Protein AF-A0AAU5S974-F1 (afdb_monomer_lite)

Secondary structure (DSSP, 8-state):
---TTHHHHHHHHHHHHHHTT--HHHHHHHHHHHHHHHHHTT---HHHHHHHTTT-HHHHHHHHHTT----------HHHHHHHHHHHHHHHHHHT--SSHHHHHHHHHHHHHTTSS-HHHHHHHHHHHHHHH-

pLDDT: mean 70.48, std 9.65, range [45.31, 83.81]

Structure (mmCIF, N/CA/C/O backbone):
data_AF-A0AAU5S974-F1
#
_entry.id   AF-A0AAU5S974-F1
#
loop_
_atom_site.group_PDB
_atom_site.id
_atom_site.type_symbol
_atom_site.label_atom_id
_atom_site.label_alt_id
_atom_site.label_comp_id
_atom_site.label_asym_id
_atom_site.label_entity_id
_atom_site.label_seq_id
_atom_site.pdbx_PDB_ins_code
_atom_site.Cartn_x
_atom_site.Cartn_y
_atom_site.Cartn_z
_atom_site.occupancy
_atom_site.B_iso_or_equiv
_atom_site.auth_seq_id
_atom_site.auth_comp_id
_atom_site.auth_asym_id
_atom_site.auth_atom_id
_atom_site.pdbx_PDB_model_num
ATOM 1 N N . MET A 1 1 ? 12.801 8.367 -18.663 1.00 49.19 1 MET A N 1
ATOM 2 C CA . MET A 1 1 ? 13.512 9.369 -17.838 1.00 49.19 1 MET A CA 1
ATOM 3 C C . MET A 1 1 ? 12.941 9.203 -16.445 1.00 49.19 1 MET A C 1
ATOM 5 O O . MET A 1 1 ? 11.729 9.272 -16.364 1.00 49.19 1 MET A O 1
ATOM 9 N N . SER A 1 2 ? 13.748 8.893 -15.424 1.00 54.69 2 SER A N 1
ATOM 10 C CA . SER A 1 2 ? 13.251 8.727 -14.045 1.00 54.69 2 SER A CA 1
ATOM 11 C C . SER A 1 2 ? 12.823 10.088 -13.507 1.00 54.69 2 SER A C 1
ATOM 13 O O . SER A 1 2 ? 13.584 11.053 -13.625 1.00 54.69 2 SER A O 1
ATOM 15 N N . TRP A 1 3 ? 11.605 10.196 -12.985 1.00 67.56 3 TRP A N 1
ATOM 16 C CA . TRP A 1 3 ? 11.131 11.418 -12.339 1.00 67.56 3 TRP A CA 1
ATOM 17 C C . TRP A 1 3 ? 11.476 11.365 -10.849 1.00 67.56 3 TRP A C 1
ATOM 19 O O . TRP A 1 3 ? 10.600 11.279 -9.996 1.00 67.56 3 TRP A O 1
ATOM 29 N N . ASP A 1 4 ? 12.770 11.442 -10.531 1.00 61.72 4 ASP A N 1
ATOM 30 C CA . ASP A 1 4 ? 13.261 11.305 -9.148 1.00 61.72 4 ASP A CA 1
ATOM 31 C C . ASP A 1 4 ? 12.749 12.415 -8.201 1.00 61.72 4 ASP A C 1
ATOM 33 O O . ASP A 1 4 ? 12.767 12.249 -6.987 1.00 61.72 4 ASP A O 1
ATOM 37 N N . ASN A 1 5 ? 12.229 13.524 -8.745 1.00 69.88 5 ASN A N 1
ATOM 38 C CA . ASN A 1 5 ? 11.629 14.631 -7.983 1.00 69.88 5 ASN A CA 1
ATOM 39 C C . ASN A 1 5 ? 10.089 14.683 -8.079 1.00 69.88 5 ASN A C 1
ATOM 41 O O . ASN A 1 5 ? 9.488 15.715 -7.770 1.00 69.88 5 ASN A O 1
ATOM 45 N N . ALA A 1 6 ? 9.435 13.627 -8.571 1.00 75.44 6 ALA A N 1
ATOM 46 C CA . ALA A 1 6 ? 7.974 13.585 -8.692 1.00 75.44 6 ALA A CA 1
ATOM 47 C C . ALA A 1 6 ? 7.258 13.694 -7.337 1.00 75.44 6 ALA A C 1
ATOM 49 O O . ALA A 1 6 ? 6.210 14.339 -7.266 1.00 75.44 6 ALA A O 1
ATOM 50 N N . ASN A 1 7 ? 7.859 13.159 -6.269 1.00 75.38 7 ASN A N 1
ATOM 51 C CA . ASN A 1 7 ? 7.362 13.299 -4.899 1.00 75.38 7 ASN A CA 1
ATOM 52 C C . ASN A 1 7 ? 7.155 14.766 -4.504 1.00 75.38 7 ASN A C 1
ATOM 54 O O . ASN A 1 7 ? 6.065 15.125 -4.097 1.00 75.38 7 ASN A O 1
ATOM 58 N N . GLN A 1 8 ? 8.110 15.666 -4.754 1.00 78.94 8 GLN A N 1
ATOM 59 C CA . GLN A 1 8 ? 7.962 17.085 -4.391 1.00 78.94 8 GLN A CA 1
ATOM 60 C C . GLN A 1 8 ? 6.762 17.761 -5.074 1.00 78.94 8 GLN A C 1
ATOM 62 O O . GLN A 1 8 ? 6.137 18.656 -4.501 1.00 78.94 8 GLN A O 1
ATOM 67 N N . ILE A 1 9 ? 6.437 17.346 -6.303 1.00 80.94 9 ILE A N 1
ATOM 68 C CA . ILE A 1 9 ? 5.281 17.863 -7.048 1.00 80.94 9 ILE A CA 1
ATOM 69 C C . ILE A 1 9 ? 3.987 17.309 -6.448 1.00 80.94 9 ILE A C 1
ATOM 71 O O . ILE A 1 9 ? 3.036 18.066 -6.235 1.00 80.94 9 ILE A O 1
ATOM 75 N N . PHE A 1 10 ? 3.960 16.004 -6.170 1.00 82.94 10 PHE A N 1
ATOM 76 C CA . PHE A 1 10 ? 2.819 15.346 -5.548 1.00 82.94 10 PHE A CA 1
ATOM 77 C C . PHE A 1 10 ? 2.563 15.883 -4.135 1.00 82.94 10 PHE A C 1
ATOM 79 O O . PHE A 1 10 ? 1.455 16.331 -3.849 1.00 82.94 10 PHE A O 1
ATOM 86 N N . ASP A 1 11 ? 3.588 15.918 -3.288 1.00 81.44 11 ASP A N 1
ATOM 87 C CA . ASP A 1 11 ? 3.527 16.330 -1.887 1.00 81.44 11 ASP A CA 1
ATOM 88 C C . ASP A 1 11 ? 3.043 17.774 -1.765 1.00 81.44 11 ASP A C 1
ATOM 90 O O . ASP A 1 11 ? 2.139 18.063 -0.985 1.00 81.44 11 ASP A O 1
ATOM 94 N N . SER A 1 12 ? 3.551 18.682 -2.607 1.00 83.50 12 SER A N 1
ATOM 95 C CA . SER A 1 12 ? 3.097 20.077 -2.618 1.00 83.50 12 SER A CA 1
ATOM 96 C C . SER A 1 12 ? 1.622 20.203 -3.028 1.00 83.50 12 SER A C 1
ATOM 98 O O . SER A 1 12 ? 0.874 21.003 -2.455 1.00 83.50 12 SER A O 1
ATOM 100 N N . ALA A 1 13 ? 1.164 19.390 -3.986 1.00 81.06 13 ALA A N 1
ATOM 101 C CA . ALA A 1 13 ? -0.241 19.350 -4.381 1.00 81.06 13 ALA A CA 1
ATOM 102 C C . ALA A 1 13 ? -1.131 18.734 -3.287 1.00 81.06 13 ALA A C 1
ATOM 104 O O . ALA A 1 13 ? -2.220 19.251 -3.016 1.00 81.06 13 ALA A O 1
ATOM 105 N N . ALA A 1 14 ? -0.671 17.663 -2.639 1.00 78.25 14 ALA A N 1
ATOM 106 C CA . ALA A 1 14 ? -1.360 16.996 -1.542 1.00 78.25 14 ALA A CA 1
ATOM 107 C C . ALA A 1 14 ? -1.480 17.916 -0.319 1.00 78.25 14 ALA A C 1
ATOM 109 O O . ALA A 1 14 ? -2.581 18.100 0.202 1.00 78.25 14 ALA A O 1
ATOM 110 N N . GLU A 1 15 ? -0.398 18.587 0.075 1.00 80.69 15 GLU A N 1
ATOM 111 C CA . GLU A 1 15 ? -0.373 19.550 1.175 1.00 80.69 15 GLU A CA 1
ATOM 112 C C . GLU A 1 15 ? -1.326 20.726 0.913 1.00 80.69 15 GLU A C 1
ATOM 114 O O . GLU A 1 15 ? -2.141 21.080 1.770 1.00 80.69 15 GLU A O 1
ATOM 119 N N . ALA A 1 16 ? -1.303 21.306 -0.292 1.00 81.62 16 ALA A N 1
ATOM 120 C CA . ALA A 1 16 ? -2.231 22.374 -0.668 1.00 81.62 16 ALA A CA 1
ATOM 121 C C . ALA A 1 16 ? -3.700 21.912 -0.600 1.00 81.62 16 ALA A C 1
ATOM 123 O O . ALA A 1 16 ? -4.591 22.661 -0.187 1.00 81.62 16 ALA A O 1
ATOM 124 N N . MET A 1 17 ? -3.964 20.659 -0.971 1.00 75.00 17 MET A N 1
ATOM 125 C CA . MET A 1 17 ? -5.295 20.056 -0.933 1.00 75.00 17 MET A CA 1
ATOM 126 C C . MET A 1 17 ? -5.764 19.767 0.496 1.00 75.00 17 MET A C 1
ATOM 128 O O . MET A 1 17 ? -6.933 20.020 0.804 1.00 75.00 17 MET A O 1
ATOM 132 N N . ILE A 1 18 ? -4.870 19.313 1.377 1.00 75.38 18 ILE A N 1
ATOM 133 C CA . ILE A 1 18 ? -5.130 19.115 2.808 1.00 75.38 18 ILE A CA 1
ATOM 134 C C . ILE A 1 18 ? -5.428 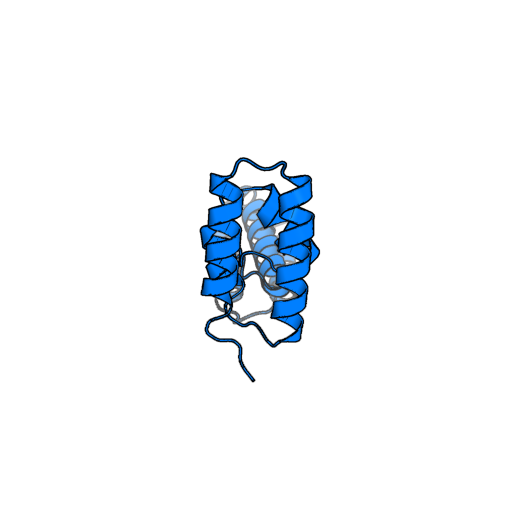20.460 3.478 1.00 75.38 18 ILE A C 1
ATOM 136 O O . ILE A 1 18 ? -6.494 20.615 4.077 1.00 75.38 18 ILE A O 1
ATOM 140 N N . ASN A 1 19 ? -4.568 21.460 3.276 1.00 78.19 19 ASN A N 1
ATOM 141 C CA . ASN A 1 19 ? -4.725 22.801 3.846 1.00 78.19 19 ASN A CA 1
ATOM 142 C C . ASN A 1 19 ? -5.988 23.524 3.354 1.00 78.19 19 ASN A C 1
ATOM 144 O O . ASN A 1 19 ? -6.564 24.337 4.073 1.00 78.19 19 ASN A O 1
ATOM 148 N N . SER A 1 20 ? -6.458 23.222 2.140 1.00 75.81 20 SER A N 1
ATOM 149 C CA . SER A 1 20 ? -7.689 23.811 1.600 1.00 75.81 20 SER A CA 1
ATOM 150 C C . SER A 1 20 ? -8.988 23.218 2.165 1.00 75.81 20 SER A C 1
ATOM 152 O O . SER A 1 20 ? -10.062 23.736 1.860 1.00 75.81 20 SER A O 1
ATOM 154 N N . GLY A 1 21 ? -8.925 22.131 2.948 1.00 64.12 21 GLY A N 1
ATOM 155 C CA . GLY A 1 21 ? -10.106 21.489 3.540 1.00 64.12 21 GLY A CA 1
ATOM 156 C C . GLY A 1 21 ? -11.117 20.953 2.515 1.00 64.12 21 GLY A C 1
ATOM 157 O O . GLY A 1 21 ? -12.298 20.805 2.829 1.00 64.12 21 GLY A O 1
ATOM 158 N N . ARG A 1 22 ? -10.686 20.700 1.270 1.00 68.62 22 ARG A N 1
ATOM 159 C CA . ARG A 1 22 ? -11.560 20.217 0.188 1.00 68.62 22 ARG A CA 1
ATOM 160 C C . ARG A 1 22 ? -12.125 18.830 0.486 1.00 68.62 22 ARG A C 1
ATOM 162 O O . ARG A 1 22 ? -11.506 18.022 1.178 1.00 68.62 22 ARG A O 1
ATOM 169 N N . THR A 1 23 ? -13.291 18.546 -0.093 1.00 73.88 23 THR A N 1
ATOM 170 C CA . THR A 1 23 ? -13.966 17.254 0.041 1.00 73.88 23 THR A CA 1
ATOM 171 C C . THR A 1 23 ? -13.077 16.094 -0.429 1.00 73.88 23 THR A C 1
ATOM 173 O O . THR A 1 23 ? -12.388 16.212 -1.448 1.00 73.88 23 THR A O 1
ATOM 176 N N . PRO A 1 24 ? -13.118 14.951 0.278 1.00 71.38 24 PRO A N 1
ATOM 177 C CA . PRO A 1 24 ? -12.256 13.796 0.014 1.00 71.38 24 PRO A CA 1
ATOM 178 C C . PRO A 1 24 ? -12.428 13.222 -1.401 1.00 71.38 24 PRO A C 1
ATOM 180 O O . PRO A 1 24 ? -11.471 12.743 -2.000 1.00 71.38 24 PRO A O 1
ATOM 183 N N . GLU A 1 25 ? -13.620 13.342 -1.985 1.00 76.25 25 GLU A N 1
ATOM 184 C CA . GLU A 1 25 ? -13.912 12.920 -3.363 1.00 76.25 25 GLU A CA 1
ATOM 185 C C . GLU A 1 25 ? -13.095 13.697 -4.406 1.00 76.25 25 GLU A C 1
ATOM 187 O O . GLU A 1 25 ? -12.587 13.127 -5.373 1.00 76.25 25 GLU A O 1
ATOM 192 N N . VAL A 1 26 ? -12.939 15.009 -4.201 1.00 78.56 26 VAL A N 1
ATOM 193 C CA . VAL A 1 26 ? -12.159 15.874 -5.096 1.00 78.56 26 VAL A CA 1
ATOM 194 C C . VAL A 1 26 ? -10.673 15.583 -4.938 1.00 78.56 26 VAL A C 1
ATOM 196 O O . VAL A 1 26 ? -9.959 15.526 -5.939 1.00 78.56 26 VAL A O 1
ATOM 199 N N . LYS A 1 27 ? -10.223 15.346 -3.699 1.00 76.94 27 LYS A N 1
ATOM 200 C CA . LYS A 1 27 ? -8.847 14.931 -3.412 1.00 76.94 27 LYS A CA 1
ATOM 201 C C . LYS A 1 27 ? -8.505 13.645 -4.150 1.00 76.94 27 LYS A C 1
ATOM 203 O O . LYS A 1 27 ? -7.560 13.645 -4.929 1.00 76.94 27 LYS A O 1
ATOM 208 N N . ARG A 1 28 ? -9.335 12.609 -4.001 1.00 78.25 28 ARG A N 1
ATOM 209 C CA . ARG A 1 28 ? -9.141 11.313 -4.662 1.00 78.25 28 ARG A CA 1
ATOM 210 C C . ARG A 1 28 ? -9.090 11.439 -6.180 1.00 78.25 28 ARG A C 1
ATOM 212 O O . ARG A 1 28 ? -8.191 10.897 -6.803 1.00 78.25 28 ARG A O 1
ATOM 219 N N . LYS A 1 29 ? -10.007 12.198 -6.787 1.00 81.56 29 LYS A N 1
ATOM 220 C CA . LYS A 1 29 ? -10.058 12.332 -8.250 1.00 81.56 29 LYS A CA 1
ATOM 221 C C . LYS A 1 29 ? -8.843 13.061 -8.829 1.00 81.56 29 LYS A C 1
ATOM 223 O O . LYS A 1 29 ? -8.331 12.660 -9.869 1.00 81.56 29 LYS A O 1
ATOM 228 N N . VAL A 1 30 ? -8.415 14.151 -8.193 1.00 81.25 30 VAL A N 1
ATOM 229 C CA . VAL A 1 30 ? -7.290 14.959 -8.685 1.00 81.25 30 VAL A CA 1
ATOM 230 C C . VAL A 1 30 ? -5.959 14.278 -8.381 1.00 81.25 30 VAL A C 1
ATOM 232 O O . VAL A 1 30 ? -5.127 14.180 -9.277 1.00 81.25 30 VAL A O 1
ATOM 235 N N . LEU A 1 31 ? -5.772 13.779 -7.155 1.00 81.75 31 LEU A N 1
ATOM 236 C CA . LEU A 1 31 ? -4.542 13.089 -6.763 1.00 81.75 31 LEU A CA 1
ATOM 237 C C . LEU A 1 31 ? -4.408 11.745 -7.475 1.00 81.75 31 LEU A C 1
ATOM 239 O O . LEU A 1 31 ? -3.323 11.457 -7.951 1.00 81.75 31 LEU A O 1
ATOM 243 N N . GLY A 1 32 ? -5.493 10.990 -7.668 1.00 81.75 32 GLY A N 1
ATOM 244 C CA . GLY A 1 32 ? -5.465 9.762 -8.471 1.00 81.75 32 GLY A CA 1
ATOM 245 C C . GLY A 1 32 ? -5.035 10.019 -9.918 1.00 81.75 32 GLY A C 1
ATOM 246 O O . GLY A 1 32 ? -4.177 9.328 -10.458 1.00 81.75 32 GLY A O 1
ATOM 247 N N . HIS A 1 33 ? -5.531 11.095 -10.539 1.00 83.81 33 HIS A N 1
ATOM 248 C CA . HIS A 1 33 ? -5.064 11.464 -11.877 1.00 83.81 33 HIS A CA 1
ATOM 249 C C . HIS A 1 33 ? -3.578 11.858 -11.899 1.00 83.81 33 HIS A C 1
ATOM 251 O O . HIS A 1 33 ? -2.882 11.545 -12.863 1.00 83.81 33 HIS A O 1
ATOM 257 N N . LEU A 1 34 ? -3.095 12.526 -10.845 1.00 83.12 34 LEU A N 1
ATOM 258 C CA . LEU A 1 34 ? -1.684 12.883 -10.706 1.00 83.12 34 LEU A CA 1
ATOM 259 C C . LEU A 1 34 ? -0.810 11.634 -10.535 1.00 83.12 34 LEU A C 1
ATOM 261 O O . LEU A 1 34 ? 0.195 11.521 -11.222 1.00 83.12 34 LEU A O 1
ATOM 265 N N . ILE A 1 35 ? -1.221 10.694 -9.679 1.00 82.69 35 ILE A N 1
ATOM 266 C CA . ILE A 1 35 ? -0.523 9.424 -9.433 1.00 82.69 35 ILE A CA 1
ATOM 267 C C . ILE A 1 35 ? -0.376 8.652 -10.741 1.00 82.69 35 ILE A C 1
ATOM 269 O O . ILE A 1 35 ? 0.738 8.313 -11.114 1.00 82.69 35 ILE A O 1
ATOM 273 N N . ASN A 1 36 ? -1.465 8.486 -11.495 1.00 83.75 36 ASN A N 1
ATOM 274 C CA . ASN A 1 36 ? -1.437 7.762 -12.765 1.00 83.75 36 ASN A CA 1
ATOM 275 C C . ASN A 1 36 ? -0.491 8.408 -13.797 1.00 83.75 36 ASN A C 1
ATOM 277 O O . ASN A 1 36 ? 0.270 7.726 -14.475 1.00 83.75 36 ASN A O 1
ATOM 281 N N . LEU A 1 37 ? -0.504 9.742 -13.902 1.00 82.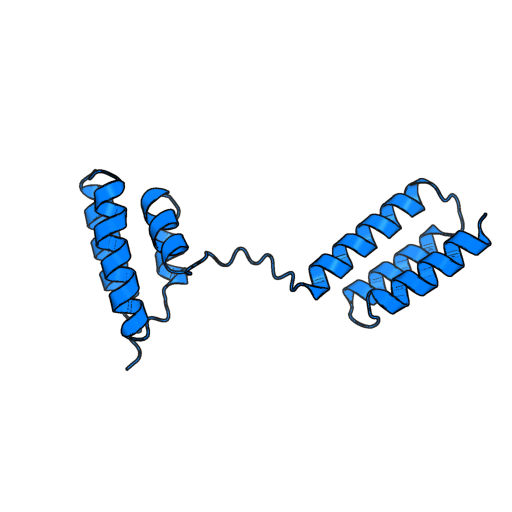31 37 LEU A N 1
ATOM 282 C CA . LEU A 1 37 ? 0.405 10.466 -14.799 1.00 82.31 37 LEU A CA 1
ATOM 283 C C . LEU A 1 37 ? 1.871 10.329 -14.378 1.00 82.31 37 LEU A C 1
ATOM 285 O O . LEU A 1 37 ? 2.751 10.258 -15.235 1.00 82.31 37 LEU A O 1
ATOM 289 N N . LEU A 1 38 ? 2.137 10.330 -13.073 1.00 82.19 38 LEU A N 1
ATOM 290 C CA . LEU A 1 38 ? 3.483 10.187 -12.532 1.00 82.19 38 LEU A CA 1
ATOM 291 C C . LEU A 1 38 ? 3.990 8.745 -12.700 1.00 82.19 38 LEU A C 1
ATOM 293 O O . LEU A 1 38 ? 5.122 8.566 -13.151 1.00 82.19 38 LEU A O 1
ATOM 297 N N . GLN A 1 39 ? 3.141 7.742 -12.472 1.00 80.44 39 GLN A N 1
ATOM 298 C CA . GLN A 1 39 ? 3.413 6.327 -12.756 1.00 80.44 39 GLN A CA 1
ATOM 299 C C . GLN A 1 39 ? 3.786 6.102 -14.224 1.00 80.44 39 GLN A C 1
ATOM 301 O O . GLN A 1 39 ? 4.839 5.534 -14.517 1.00 80.44 39 GLN A O 1
ATOM 306 N N . ASP A 1 40 ? 2.996 6.644 -15.157 1.00 81.62 40 ASP A N 1
ATOM 307 C CA . ASP A 1 40 ? 3.288 6.592 -16.597 1.00 81.62 40 ASP A CA 1
ATOM 308 C C . ASP A 1 40 ? 4.636 7.253 -16.952 1.00 81.62 40 ASP A C 1
ATOM 310 O O . ASP A 1 40 ? 5.288 6.894 -17.938 1.00 81.62 40 ASP A O 1
ATOM 314 N N . CYS A 1 41 ? 5.085 8.217 -16.142 1.00 76.00 41 CYS A N 1
ATOM 315 C CA . CYS A 1 41 ? 6.375 8.887 -16.297 1.00 76.00 41 CYS A CA 1
ATOM 316 C C . CYS A 1 41 ? 7.549 8.145 -15.635 1.00 76.00 41 CYS A C 1
ATOM 318 O O . CYS A 1 41 ? 8.691 8.595 -15.771 1.00 76.00 41 CYS A O 1
ATOM 320 N N . GLY A 1 42 ? 7.305 7.012 -14.970 1.00 76.06 42 GLY A N 1
ATOM 321 C CA . GLY A 1 42 ? 8.319 6.249 -14.243 1.00 76.06 42 GLY A CA 1
ATOM 322 C C . GLY A 1 42 ? 8.666 6.880 -12.899 1.00 76.06 42 GLY A C 1
ATOM 323 O O . GLY A 1 42 ? 9.841 7.125 -12.615 1.00 76.06 42 GLY A O 1
ATOM 324 N N . TRP A 1 43 ? 7.646 7.202 -12.108 1.00 78.38 43 TRP A N 1
ATOM 325 C CA . TRP A 1 43 ? 7.800 7.634 -10.724 1.00 78.38 43 TRP A CA 1
ATOM 326 C C . TRP A 1 43 ? 8.272 6.465 -9.847 1.00 78.38 43 TRP A C 1
ATOM 328 O O . TRP A 1 43 ? 7.814 5.337 -9.977 1.00 78.38 43 TRP A O 1
ATOM 338 N N . THR A 1 44 ? 9.270 6.723 -9.003 1.00 75.19 44 THR A N 1
ATOM 339 C CA . THR A 1 44 ? 9.960 5.709 -8.185 1.00 75.19 44 THR A CA 1
ATOM 340 C C . THR A 1 44 ? 9.889 5.991 -6.684 1.00 75.19 44 THR A C 1
ATOM 342 O O . THR A 1 44 ? 10.275 5.144 -5.887 1.00 75.19 44 THR A O 1
ATOM 345 N N . THR A 1 45 ? 9.392 7.166 -6.290 1.00 77.50 45 THR A N 1
ATOM 346 C CA . THR A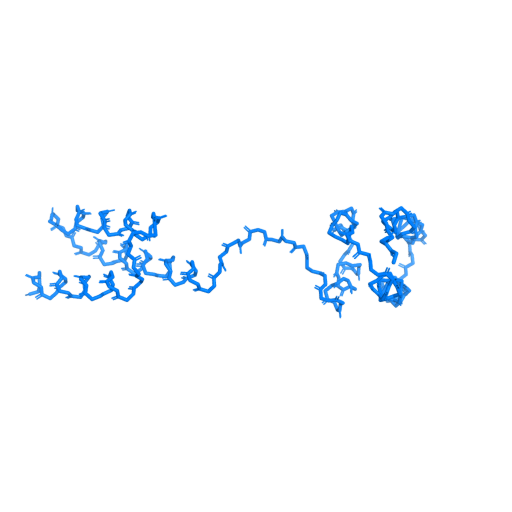 1 45 ? 9.320 7.656 -4.899 1.00 77.50 45 THR A CA 1
ATOM 347 C C . THR A 1 45 ? 7.880 7.691 -4.375 1.00 77.50 45 THR A C 1
ATOM 349 O O . THR A 1 45 ? 7.529 8.485 -3.508 1.00 77.50 45 THR A O 1
ATOM 352 N N . GLU A 1 46 ? 7.024 6.831 -4.930 1.00 75.81 46 GLU A N 1
ATOM 353 C CA . GLU A 1 46 ? 5.595 6.718 -4.607 1.00 75.81 46 GLU A CA 1
ATOM 354 C C . GLU A 1 46 ? 5.353 6.358 -3.138 1.00 75.81 46 GLU A C 1
ATOM 356 O O . GLU A 1 46 ? 4.481 6.938 -2.491 1.00 75.81 46 GLU A O 1
ATOM 361 N N . ALA A 1 47 ? 6.167 5.445 -2.602 1.00 72.19 47 ALA A N 1
ATOM 362 C CA . ALA A 1 47 ? 6.095 5.006 -1.212 1.00 72.19 47 ALA A CA 1
ATOM 363 C C . ALA A 1 47 ? 6.416 6.141 -0.222 1.00 72.19 47 ALA A C 1
ATOM 365 O O . ALA A 1 47 ? 5.700 6.301 0.767 1.00 72.19 47 ALA A O 1
ATOM 366 N N . ASP A 1 48 ? 7.424 6.967 -0.523 1.00 77.81 48 ASP A N 1
ATOM 367 C CA . ASP A 1 48 ? 7.828 8.100 0.324 1.00 77.81 48 ASP A CA 1
ATOM 368 C C . ASP A 1 48 ? 6.696 9.138 0.433 1.00 77.81 48 ASP A C 1
ATOM 370 O O . ASP A 1 48 ? 6.375 9.631 1.516 1.00 77.81 48 ASP A O 1
ATOM 374 N N . SER A 1 49 ? 6.045 9.446 -0.694 1.00 75.00 49 SER A N 1
ATOM 375 C CA . SER A 1 49 ? 4.896 10.358 -0.727 1.00 75.00 49 SER A CA 1
ATOM 376 C C . SER A 1 49 ? 3.679 9.789 -0.001 1.00 75.00 49 SER A C 1
ATOM 378 O O . SER A 1 49 ? 2.955 10.536 0.660 1.00 75.00 49 SER A O 1
ATOM 380 N N . LEU A 1 50 ? 3.444 8.477 -0.098 1.00 77.62 50 LEU A N 1
ATOM 381 C CA . LEU A 1 50 ? 2.347 7.812 0.600 1.00 77.62 50 LEU A CA 1
ATOM 382 C C . LEU A 1 50 ? 2.527 7.852 2.128 1.00 77.62 50 LEU A C 1
ATOM 384 O O . LEU A 1 50 ? 1.547 8.035 2.853 1.00 77.62 50 LEU A O 1
ATOM 388 N N . GLU A 1 51 ? 3.764 7.755 2.622 1.00 78.31 51 GLU A N 1
ATOM 389 C CA . GLU A 1 51 ? 4.074 7.877 4.052 1.00 78.31 51 GLU A CA 1
ATOM 390 C C . GLU A 1 51 ? 3.698 9.262 4.609 1.00 78.31 51 GLU A C 1
ATOM 392 O O . GLU A 1 51 ? 3.132 9.357 5.699 1.00 78.31 51 GLU A O 1
ATOM 397 N N . LEU A 1 52 ? 3.917 10.335 3.839 1.00 76.06 52 LEU A N 1
ATOM 398 C CA . LEU A 1 52 ? 3.580 11.712 4.235 1.00 76.06 52 LEU A CA 1
ATOM 399 C C . LEU A 1 52 ? 2.073 11.993 4.286 1.00 76.06 52 LEU A C 1
ATOM 401 O O . LEU A 1 52 ? 1.625 12.865 5.029 1.00 76.06 52 LEU A O 1
ATOM 405 N N . VAL A 1 53 ? 1.283 11.278 3.485 1.00 75.62 53 VAL A N 1
ATOM 406 C CA . VAL A 1 53 ? -0.172 11.484 3.358 1.00 75.62 53 VAL A CA 1
ATOM 407 C C . VAL A 1 53 ? -0.998 10.376 4.012 1.00 75.62 53 VAL A C 1
ATOM 409 O O . VAL A 1 53 ? -2.223 10.360 3.867 1.00 75.62 53 VAL A O 1
ATOM 412 N N . ARG A 1 54 ? -0.348 9.488 4.779 1.00 76.19 54 ARG A N 1
ATOM 413 C CA . ARG A 1 54 ? -0.959 8.415 5.586 1.00 76.19 54 ARG A CA 1
ATOM 414 C C . ARG A 1 54 ? -2.135 8.897 6.439 1.00 76.19 54 ARG A C 1
ATOM 416 O O . ARG A 1 54 ? -3.084 8.146 6.647 1.00 76.19 54 ARG A O 1
ATOM 423 N N . ASP A 1 55 ? -2.068 10.127 6.943 1.00 75.38 55 ASP A N 1
ATOM 424 C CA . ASP A 1 55 ? -3.091 10.693 7.826 1.00 75.38 55 ASP A CA 1
ATOM 425 C C . ASP A 1 55 ? -4.420 11.003 7.108 1.00 75.38 55 ASP A C 1
ATOM 427 O O . ASP A 1 55 ? -5.449 11.167 7.769 1.00 75.38 55 ASP A O 1
ATOM 431 N N . ASP A 1 56 ? -4.441 11.073 5.768 1.00 73.12 56 ASP A N 1
ATOM 432 C CA . ASP A 1 56 ? -5.657 11.340 4.993 1.00 73.12 56 ASP A CA 1
ATOM 433 C C . ASP A 1 56 ? -6.174 10.055 4.306 1.00 73.12 56 ASP A C 1
ATOM 435 O O . ASP A 1 56 ? -5.663 9.647 3.254 1.00 73.12 56 ASP A O 1
ATOM 439 N N . PRO A 1 57 ? -7.247 9.424 4.829 1.00 74.50 57 PRO A N 1
ATOM 440 C CA . PRO A 1 57 ? -7.768 8.170 4.283 1.00 74.50 57 PRO A CA 1
ATOM 441 C C . PRO A 1 57 ? -8.303 8.313 2.850 1.00 74.50 57 PRO A C 1
ATOM 443 O O . PRO A 1 57 ? -8.451 7.320 2.135 1.00 74.50 57 PRO A O 1
ATOM 446 N N . ALA A 1 58 ? -8.607 9.533 2.390 1.00 77.25 58 ALA A N 1
ATOM 447 C CA . ALA A 1 58 ? -9.033 9.753 1.013 1.00 77.25 58 ALA A CA 1
ATOM 448 C C . ALA A 1 58 ? -7.875 9.620 0.021 1.00 77.25 58 ALA A C 1
ATOM 450 O O . ALA A 1 58 ? -8.095 9.154 -1.100 1.00 77.25 58 ALA A O 1
ATOM 451 N N . ILE A 1 59 ? -6.676 10.028 0.443 1.00 74.31 59 ILE A N 1
ATOM 452 C CA . ILE A 1 59 ? -5.455 9.992 -0.360 1.00 74.31 59 ILE A CA 1
ATOM 453 C C . ILE A 1 59 ? -4.893 8.574 -0.368 1.00 74.31 59 ILE A C 1
ATOM 455 O O . ILE A 1 59 ? -4.626 8.053 -1.444 1.00 74.31 59 ILE A O 1
ATOM 459 N N . VAL A 1 60 ? -4.848 7.903 0.787 1.00 77.75 60 VAL A N 1
ATOM 460 C CA . VAL A 1 60 ? -4.468 6.481 0.877 1.00 77.75 60 VAL A CA 1
ATOM 461 C C . VAL A 1 60 ? -5.344 5.613 -0.031 1.00 77.75 60 VAL A C 1
ATOM 463 O O . VAL A 1 60 ? -4.833 4.781 -0.771 1.00 77.75 60 VAL A O 1
ATOM 466 N N . ALA A 1 61 ? -6.659 5.854 -0.054 1.00 75.44 61 ALA A N 1
ATOM 467 C CA . ALA A 1 61 ? -7.558 5.153 -0.970 1.00 75.44 61 ALA A CA 1
ATOM 468 C C . ALA A 1 61 ? -7.260 5.444 -2.452 1.00 75.44 61 ALA A C 1
ATOM 470 O O . ALA A 1 61 ? -7.456 4.571 -3.285 1.00 75.44 61 ALA A O 1
ATOM 471 N N . ALA A 1 62 ? -6.791 6.652 -2.788 1.00 77.62 62 ALA A N 1
ATOM 472 C CA . ALA A 1 62 ? -6.376 6.969 -4.152 1.00 77.62 62 ALA A CA 1
ATOM 473 C C . ALA A 1 62 ? -5.124 6.172 -4.544 1.00 77.62 62 ALA A C 1
ATOM 475 O O . ALA A 1 62 ? -5.091 5.598 -5.620 1.00 77.62 62 ALA A O 1
ATOM 476 N N . PHE A 1 63 ? -4.121 6.091 -3.668 1.00 76.69 63 PHE A N 1
ATOM 477 C CA . PHE A 1 63 ? -2.928 5.277 -3.914 1.00 76.69 63 PHE A CA 1
ATOM 478 C C . PHE A 1 63 ? -3.258 3.781 -4.028 1.00 76.69 63 PHE A C 1
ATOM 480 O O . PHE A 1 63 ? -2.784 3.133 -4.957 1.00 76.69 63 PHE A O 1
ATOM 487 N N . ALA A 1 64 ? -4.153 3.268 -3.178 1.00 75.44 64 ALA A N 1
ATOM 488 C CA . ALA A 1 64 ? -4.623 1.884 -3.252 1.00 75.44 64 ALA A CA 1
ATOM 489 C C . ALA A 1 64 ? -5.378 1.567 -4.560 1.00 75.44 64 ALA A C 1
ATOM 491 O O . ALA A 1 64 ? -5.216 0.481 -5.105 1.00 75.44 64 ALA A O 1
ATOM 492 N N . ASP A 1 65 ? -6.163 2.511 -5.098 1.00 75.94 65 ASP A N 1
ATOM 493 C CA . ASP A 1 65 ? -6.809 2.368 -6.417 1.00 75.94 65 ASP A CA 1
ATOM 494 C C . ASP A 1 65 ? -5.782 2.304 -7.574 1.00 75.94 65 ASP A C 1
ATOM 496 O O . ASP A 1 65 ? -6.114 1.855 -8.673 1.00 75.94 65 ASP A O 1
ATOM 500 N N . HIS A 1 66 ? -4.546 2.752 -7.334 1.00 69.75 66 HIS A N 1
ATOM 501 C CA . HIS A 1 66 ? -3.449 2.836 -8.301 1.00 69.75 66 HIS A CA 1
ATOM 502 C C . HIS A 1 66 ? -2.307 1.838 -8.018 1.00 69.75 66 HIS A C 1
ATOM 504 O O . HIS A 1 66 ? -1.189 2.046 -8.485 1.00 69.75 66 HIS A O 1
ATOM 510 N N . ASP A 1 67 ? -2.591 0.755 -7.283 1.00 66.81 67 ASP A N 1
ATOM 511 C CA . ASP A 1 67 ? -1.649 -0.338 -6.955 1.00 66.81 67 ASP A CA 1
ATOM 512 C C . ASP A 1 67 ? -0.423 0.101 -6.128 1.00 66.81 67 ASP A C 1
ATOM 514 O O . ASP A 1 67 ? 0.541 -0.643 -5.957 1.00 66.81 67 ASP A O 1
ATOM 518 N N . VAL A 1 68 ? -0.455 1.314 -5.566 1.00 65.19 68 VAL A N 1
ATOM 519 C CA . VAL A 1 68 ? 0.567 1.791 -4.636 1.00 65.19 68 VAL A CA 1
ATOM 520 C C . VAL A 1 68 ? 0.096 1.486 -3.227 1.00 65.19 68 VAL A C 1
ATOM 522 O O . VAL A 1 68 ? -0.734 2.184 -2.638 1.00 65.19 68 VAL A O 1
ATOM 525 N N . HIS A 1 69 ? 0.657 0.427 -2.674 1.00 62.47 69 HIS A N 1
ATOM 526 C CA . HIS A 1 69 ? 0.463 0.076 -1.282 1.00 62.47 69 HIS A CA 1
ATOM 527 C C . HIS A 1 69 ? 1.611 0.654 -0.457 1.00 62.47 69 HIS A C 1
ATOM 529 O O . HIS A 1 69 ? 2.765 0.652 -0.896 1.00 62.47 69 HIS A O 1
ATOM 535 N N . LEU A 1 70 ? 1.309 1.125 0.761 1.00 53.50 70 LEU A N 1
ATOM 536 C CA . LEU A 1 70 ? 2.354 1.175 1.778 1.00 53.50 70 LEU A CA 1
ATOM 537 C C . LEU A 1 70 ? 2.899 -0.248 1.817 1.00 53.50 70 LEU A C 1
ATOM 539 O O . LEU A 1 70 ? 2.113 -1.192 1.909 1.00 53.50 70 LEU A O 1
ATOM 543 N N . HIS A 1 71 ? 4.213 -0.401 1.688 1.00 46.47 71 HIS A N 1
ATOM 544 C CA . HIS A 1 71 ? 4.858 -1.604 2.185 1.00 46.47 71 HIS A CA 1
ATOM 545 C C . HIS A 1 71 ? 4.550 -1.626 3.689 1.00 46.47 71 HIS A C 1
ATOM 547 O O . HIS A 1 71 ? 5.311 -1.111 4.504 1.00 46.47 71 HIS A O 1
ATOM 553 N N . ASP A 1 72 ? 3.391 -2.166 4.063 1.00 45.53 72 ASP A N 1
ATOM 554 C CA . ASP A 1 72 ? 3.355 -3.011 5.232 1.00 45.53 72 ASP A CA 1
ATOM 555 C C . ASP A 1 72 ? 4.373 -4.091 4.877 1.00 45.53 72 ASP A C 1
ATOM 557 O O . ASP A 1 72 ? 4.152 -4.927 4.000 1.00 45.53 72 ASP A O 1
ATOM 561 N N . ASP A 1 73 ? 5.566 -3.951 5.452 1.00 47.47 73 ASP A N 1
ATOM 562 C CA . ASP A 1 73 ? 6.611 -4.966 5.502 1.00 47.47 73 ASP A CA 1
ATOM 563 C C . ASP A 1 73 ? 6.087 -6.155 6.327 1.00 47.47 73 ASP A C 1
ATOM 565 O O . ASP A 1 73 ? 6.680 -6.610 7.295 1.00 47.47 73 ASP 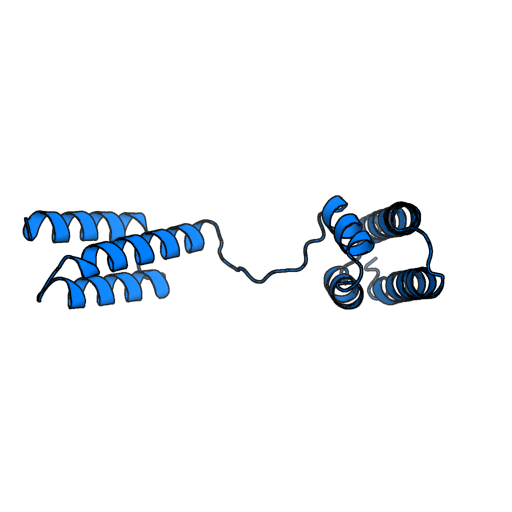A O 1
ATOM 569 N N . ASP A 1 74 ? 4.938 -6.682 5.927 1.00 45.44 74 ASP A N 1
ATOM 570 C CA . ASP A 1 74 ? 4.565 -8.058 6.109 1.00 45.44 74 ASP A CA 1
ATOM 571 C C . ASP A 1 74 ? 5.303 -8.766 4.975 1.00 45.44 74 ASP A C 1
ATOM 573 O O . ASP A 1 74 ? 4.702 -9.199 3.992 1.00 45.44 74 ASP A O 1
ATOM 577 N N . GLY A 1 75 ? 6.636 -8.824 5.059 1.00 45.31 75 GLY A N 1
ATOM 578 C CA . GLY A 1 75 ? 7.508 -9.545 4.131 1.00 45.31 75 GLY A CA 1
ATOM 579 C C . GLY A 1 75 ? 7.281 -11.056 4.182 1.00 45.31 75 GLY A C 1
ATOM 580 O O . GLY A 1 75 ? 8.231 -11.827 4.132 1.00 45.31 75 GLY A O 1
ATOM 581 N N . LEU A 1 76 ? 6.031 -11.482 4.342 1.00 46.44 76 LEU A N 1
ATOM 582 C CA . LEU A 1 76 ? 5.594 -12.841 4.252 1.00 46.44 76 LEU A CA 1
ATOM 583 C C . LEU A 1 76 ? 5.244 -13.095 2.797 1.00 46.44 76 LEU A C 1
ATOM 585 O O . LEU A 1 76 ? 4.124 -12.870 2.340 1.00 46.44 76 LEU A O 1
ATOM 589 N N . THR A 1 77 ? 6.224 -13.593 2.058 1.00 53.94 77 THR A N 1
ATOM 590 C CA . THR A 1 77 ? 5.924 -14.280 0.806 1.00 53.94 77 THR A CA 1
ATOM 591 C C . THR A 1 77 ? 4.914 -15.408 1.089 1.00 53.94 77 THR A C 1
ATOM 593 O O . THR A 1 77 ? 4.805 -15.873 2.227 1.00 53.94 77 THR A O 1
ATOM 596 N N . ASP A 1 78 ? 4.183 -15.908 0.086 1.00 55.25 78 ASP A N 1
ATOM 597 C CA . ASP A 1 78 ? 3.290 -17.074 0.272 1.00 55.25 78 ASP A CA 1
ATOM 598 C C . ASP A 1 78 ? 3.998 -18.254 0.984 1.00 55.25 78 ASP A C 1
ATOM 600 O O . ASP A 1 78 ? 3.371 -19.025 1.715 1.00 55.25 78 ASP A O 1
ATOM 604 N N . SER A 1 79 ? 5.326 -18.355 0.834 1.00 55.38 79 SER A N 1
ATOM 605 C CA . SER A 1 79 ? 6.177 -19.303 1.560 1.00 55.38 79 SER A CA 1
ATOM 606 C C . SER A 1 79 ? 6.245 -19.040 3.067 1.00 55.38 79 SER A C 1
ATOM 608 O O . SER A 1 79 ? 6.190 -19.985 3.849 1.00 55.38 79 SER A O 1
ATOM 610 N N . ASP A 1 80 ? 6.338 -17.787 3.501 1.00 60.56 80 ASP A N 1
ATOM 611 C CA . ASP A 1 80 ? 6.488 -17.435 4.915 1.00 60.56 80 ASP A CA 1
ATOM 612 C C . ASP A 1 80 ? 5.149 -17.484 5.662 1.00 60.56 80 ASP A C 1
ATOM 614 O O . ASP A 1 80 ? 5.102 -17.864 6.832 1.00 60.56 80 ASP A O 1
ATOM 618 N N . SER A 1 81 ? 4.038 -17.192 4.976 1.00 66.88 81 SER A N 1
ATOM 619 C CA . SER A 1 81 ? 2.690 -17.418 5.514 1.00 66.88 81 SER A CA 1
ATOM 620 C C . SER A 1 81 ? 2.448 -18.907 5.793 1.00 66.88 81 SER A C 1
ATOM 622 O O . SER A 1 81 ? 1.960 -19.284 6.862 1.00 66.88 81 SER A O 1
ATOM 624 N N . ALA A 1 82 ? 2.895 -19.784 4.886 1.00 68.31 82 ALA A N 1
ATOM 625 C CA . ALA A 1 82 ? 2.852 -21.229 5.094 1.00 68.31 82 ALA A CA 1
ATOM 626 C C . ALA A 1 82 ? 3.757 -21.686 6.256 1.00 68.31 82 ALA A C 1
ATOM 628 O O . ALA A 1 82 ? 3.375 -22.573 7.023 1.00 68.31 82 ALA A O 1
ATOM 629 N N . VAL A 1 83 ? 4.928 -21.060 6.428 1.00 70.69 83 VAL A N 1
ATOM 630 C CA . VAL A 1 83 ? 5.822 -21.313 7.570 1.00 70.69 83 VAL A CA 1
ATOM 631 C C . VAL A 1 83 ? 5.163 -20.902 8.889 1.00 70.69 83 VAL A C 1
ATOM 633 O O . VAL A 1 83 ? 5.150 -21.698 9.826 1.00 70.69 83 VAL A O 1
ATOM 636 N N . LEU A 1 84 ? 4.567 -19.710 8.977 1.00 70.50 84 LEU A N 1
ATOM 637 C CA . LEU A 1 84 ? 3.895 -19.240 10.195 1.00 70.50 84 LEU A CA 1
ATOM 638 C C . LEU A 1 84 ? 2.656 -20.068 10.548 1.00 70.50 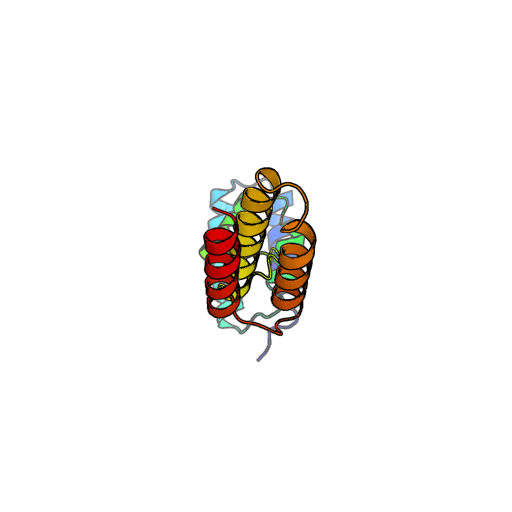84 LEU A C 1
ATOM 640 O O . LEU A 1 84 ? 2.419 -20.350 11.727 1.00 70.50 84 LEU A O 1
ATOM 644 N N . ALA A 1 85 ? 1.889 -20.497 9.543 1.00 76.00 85 ALA A N 1
ATOM 645 C CA . ALA A 1 85 ? 0.761 -21.398 9.743 1.00 76.00 85 ALA A CA 1
ATOM 646 C C . ALA A 1 85 ? 1.224 -22.737 10.339 1.00 76.00 85 ALA A C 1
ATOM 648 O O . ALA A 1 85 ? 0.638 -23.210 11.313 1.00 76.00 85 ALA A O 1
ATOM 649 N N . LEU A 1 86 ? 2.320 -23.304 9.820 1.00 75.38 86 LEU A N 1
ATOM 650 C CA . LEU A 1 86 ? 2.884 -24.550 10.336 1.00 75.38 86 LEU A CA 1
ATOM 651 C C . LEU A 1 86 ? 3.479 -24.382 11.743 1.00 75.38 86 LEU A C 1
ATOM 653 O O . LEU A 1 86 ? 3.267 -25.237 12.595 1.00 75.38 86 LEU A O 1
ATOM 657 N N . ILE A 1 87 ? 4.172 -23.277 12.030 1.00 75.38 87 ILE A N 1
ATOM 658 C CA . ILE A 1 87 ? 4.670 -22.975 13.384 1.00 75.38 87 ILE A CA 1
ATOM 659 C C . ILE A 1 87 ? 3.505 -22.891 14.382 1.00 75.38 87 ILE A C 1
ATOM 661 O O . ILE A 1 87 ? 3.608 -23.414 15.491 1.00 75.38 87 ILE A O 1
ATOM 665 N N . SER A 1 88 ? 2.383 -22.289 13.980 1.00 75.62 88 SER A N 1
ATOM 666 C CA . SER A 1 88 ? 1.177 -22.201 14.811 1.00 75.62 88 SER A CA 1
ATOM 667 C C . SER A 1 88 ? 0.525 -23.572 15.037 1.00 75.62 88 SER A C 1
ATOM 669 O O . SER A 1 88 ? 0.100 -23.870 16.150 1.00 75.62 88 SER A O 1
ATOM 671 N N . GLU A 1 89 ? 0.487 -24.429 14.010 1.00 75.88 89 GLU A N 1
ATOM 672 C CA . GLU A 1 89 ? 0.009 -25.818 14.110 1.00 75.88 89 GLU A CA 1
ATOM 673 C C . GLU A 1 89 ? 0.879 -26.638 15.077 1.00 75.88 89 GLU A C 1
ATOM 675 O O . GLU A 1 89 ? 0.353 -27.330 15.948 1.00 75.88 89 GLU A O 1
ATOM 680 N N . ILE A 1 90 ? 2.205 -26.504 14.979 1.00 72.25 90 ILE A N 1
ATOM 681 C CA . ILE A 1 90 ? 3.165 -27.155 15.880 1.00 72.25 90 ILE A CA 1
ATOM 682 C C . ILE A 1 90 ? 2.965 -26.674 17.323 1.00 72.25 90 ILE A C 1
ATOM 684 O O . ILE A 1 90 ? 2.902 -27.494 18.236 1.00 72.25 90 ILE A O 1
ATOM 688 N N . ALA A 1 91 ? 2.838 -25.363 17.542 1.00 70.00 91 ALA A N 1
ATOM 689 C CA . ALA A 1 91 ? 2.635 -24.793 18.873 1.00 70.00 91 ALA A CA 1
ATOM 690 C C . ALA A 1 91 ? 1.318 -25.258 19.519 1.00 70.00 91 ALA A C 1
ATOM 692 O O . ALA A 1 91 ? 1.293 -25.550 20.711 1.00 70.00 91 ALA A O 1
ATOM 693 N N . MET A 1 92 ? 0.244 -25.381 18.733 1.00 68.38 92 MET A N 1
ATOM 694 C CA . MET A 1 92 ? -1.044 -25.890 19.214 1.00 68.38 92 MET A CA 1
ATOM 695 C C . MET A 1 92 ? -0.979 -27.380 19.578 1.00 68.38 92 MET A C 1
ATOM 697 O O . MET A 1 92 ? -1.571 -27.787 20.571 1.00 68.38 92 MET A O 1
ATOM 701 N N . GLN A 1 93 ? -0.249 -28.196 18.810 1.00 65.50 93 GLN A N 1
ATOM 702 C CA . GLN A 1 93 ? -0.045 -29.612 19.149 1.00 65.50 93 GLN A CA 1
ATOM 703 C C . GLN A 1 93 ? 0.859 -29.800 20.373 1.00 65.50 93 GLN A C 1
ATOM 705 O O . GLN A 1 93 ? 0.685 -30.756 21.124 1.00 65.50 93 GLN A O 1
ATOM 710 N N . LEU A 1 94 ? 1.807 -28.888 20.593 1.00 63.69 94 LEU A N 1
ATOM 711 C CA . LEU A 1 94 ? 2.665 -28.897 21.774 1.00 63.69 94 LEU A CA 1
ATOM 712 C C . LEU A 1 94 ? 1.929 -28.581 23.072 1.00 63.69 94 LEU A C 1
ATOM 714 O O . LEU A 1 94 ? 2.278 -29.146 24.100 1.00 63.69 94 LEU A O 1
ATOM 718 N N . GLU A 1 95 ? 0.912 -27.716 23.036 1.00 61.59 95 GLU A N 1
ATOM 719 C CA . GLU A 1 95 ? 0.088 -27.417 24.217 1.00 61.59 95 GLU A CA 1
ATOM 720 C C . GLU A 1 95 ? -0.594 -28.681 24.783 1.00 61.59 95 GLU A C 1
ATOM 722 O O . GLU A 1 95 ? -0.871 -28.751 25.980 1.00 61.59 95 GLU A O 1
ATOM 727 N N . ASP A 1 96 ? -0.799 -29.699 23.942 1.00 61.78 96 ASP A N 1
ATOM 728 C CA . ASP A 1 96 ? -1.415 -30.982 24.300 1.00 61.78 96 ASP A CA 1
ATOM 729 C C . ASP A 1 96 ? -0.385 -32.096 24.610 1.00 61.78 96 ASP A C 1
ATOM 731 O O . ASP A 1 96 ? -0.745 -33.148 25.139 1.00 61.78 96 ASP A O 1
ATOM 735 N N . ALA A 1 97 ? 0.910 -31.890 24.321 1.00 56.50 97 ALA A N 1
ATOM 736 C CA . ALA A 1 97 ? 1.947 -32.925 24.395 1.00 56.50 97 ALA A CA 1
ATOM 737 C C . ALA A 1 97 ? 2.953 -32.684 25.536 1.00 56.50 97 ALA A C 1
ATOM 739 O O . ALA A 1 97 ? 3.910 -31.926 25.412 1.00 56.50 97 ALA A O 1
ATOM 740 N N . THR A 1 98 ? 2.777 -33.397 26.648 1.00 58.53 98 THR A N 1
ATOM 741 C CA . THR A 1 98 ? 3.677 -33.364 27.810 1.00 58.53 98 THR A CA 1
ATOM 742 C C . THR A 1 98 ? 4.931 -34.237 27.611 1.00 58.53 98 THR A C 1
ATOM 744 O O . THR A 1 98 ? 4.819 -35.444 27.412 1.00 58.53 98 THR A O 1
ATOM 747 N N . ASP A 1 99 ? 6.106 -33.619 27.755 1.00 59.19 99 ASP A N 1
ATOM 748 C CA . ASP A 1 99 ? 7.458 -34.156 28.038 1.00 59.19 99 ASP A CA 1
ATOM 749 C C . ASP A 1 99 ? 8.471 -34.474 26.904 1.00 59.19 99 ASP A C 1
ATOM 751 O O . ASP A 1 99 ? 9.608 -34.030 27.047 1.00 59.19 99 ASP A O 1
ATOM 755 N N . ASP A 1 100 ? 8.165 -35.154 25.785 1.00 58.56 100 ASP A N 1
ATOM 756 C CA . ASP A 1 100 ? 9.199 -35.464 24.744 1.00 58.56 100 ASP A CA 1
ATOM 757 C C . ASP A 1 100 ? 9.000 -34.726 23.397 1.00 58.56 100 ASP A C 1
ATOM 759 O O . ASP A 1 100 ? 9.934 -34.575 22.600 1.00 58.56 100 ASP A O 1
ATOM 763 N N . GLY A 1 101 ? 7.792 -34.215 23.132 1.00 59.19 101 GLY A N 1
ATOM 764 C CA . GLY A 1 101 ? 7.453 -33.513 21.885 1.00 59.19 101 GLY A CA 1
ATOM 765 C C . GLY A 1 101 ? 8.028 -32.094 21.782 1.00 59.19 101 GLY A C 1
ATOM 766 O O . GLY A 1 101 ? 8.363 -31.639 20.684 1.00 59.19 101 GLY A O 1
ATOM 767 N N . GLU A 1 102 ? 8.209 -31.416 22.920 1.00 62.62 102 GLU A N 1
ATOM 768 C CA . GLU A 1 102 ? 8.641 -30.010 23.005 1.00 62.62 102 GLU A CA 1
ATOM 769 C C . GLU A 1 102 ? 9.999 -29.757 22.348 1.00 62.62 102 GLU A C 1
ATOM 771 O O . GLU A 1 102 ? 10.160 -28.812 21.568 1.00 62.62 102 GLU A O 1
ATOM 776 N N . TYR A 1 103 ? 10.978 -30.630 22.601 1.00 66.38 103 TYR A N 1
ATOM 777 C CA . TYR A 1 103 ? 12.319 -30.470 22.040 1.00 66.38 103 TYR A CA 1
ATOM 778 C C . TYR A 1 103 ? 12.325 -30.662 20.518 1.00 66.38 103 TYR A C 1
ATOM 780 O O . TYR A 1 103 ? 12.975 -29.912 19.786 1.00 66.38 103 TYR A O 1
ATOM 788 N N . HIS A 1 104 ? 11.564 -31.639 20.023 1.00 66.38 104 HIS A N 1
ATOM 789 C CA . HIS A 1 104 ? 11.468 -31.931 18.594 1.00 66.38 104 HIS A CA 1
ATOM 790 C C . HIS A 1 104 ? 10.777 -30.810 17.814 1.00 66.38 104 HIS A C 1
ATOM 792 O O . HIS A 1 104 ? 11.248 -30.405 16.748 1.00 66.38 104 HIS A O 1
ATOM 798 N N . ALA A 1 105 ? 9.707 -30.258 18.370 1.00 66.75 105 ALA A N 1
ATOM 799 C CA . ALA A 1 105 ? 8.994 -29.135 17.787 1.00 66.75 105 ALA A CA 1
ATOM 800 C C . ALA A 1 105 ? 9.835 -27.850 17.750 1.00 66.75 105 ALA A C 1
ATOM 802 O O . ALA A 1 105 ? 9.864 -27.169 16.724 1.00 66.75 105 ALA A O 1
ATOM 803 N N . ALA A 1 106 ? 10.592 -27.547 18.809 1.00 69.69 106 ALA A N 1
ATOM 804 C CA . ALA A 1 106 ? 11.497 -26.396 18.819 1.00 69.69 106 ALA A CA 1
ATOM 805 C C . ALA A 1 106 ? 12.576 -26.494 17.721 1.00 69.69 106 ALA A C 1
ATOM 807 O O . ALA A 1 106 ? 12.901 -25.499 17.067 1.00 69.69 106 ALA A O 1
ATOM 808 N N . VAL A 1 107 ? 13.096 -27.700 17.465 1.00 74.88 107 VAL A N 1
ATOM 809 C CA . VAL A 1 107 ? 14.051 -27.952 16.372 1.00 74.88 107 VAL A CA 1
ATOM 810 C C . VAL A 1 107 ? 13.398 -27.767 14.996 1.00 74.88 107 VAL A C 1
ATOM 812 O O . VAL A 1 107 ? 14.004 -27.150 14.117 1.00 74.88 107 VAL A O 1
ATOM 815 N N . LEU A 1 108 ? 12.164 -28.246 14.804 1.00 72.44 108 LEU A N 1
ATOM 816 C CA . LEU A 1 108 ? 11.417 -28.071 13.550 1.00 72.44 108 LEU A CA 1
ATOM 817 C C . LEU A 1 108 ? 11.142 -26.593 13.247 1.00 72.44 108 LEU A C 1
ATOM 819 O O . LEU A 1 108 ? 11.402 -26.143 12.130 1.00 72.44 108 LEU A O 1
ATOM 823 N N . ILE A 1 109 ? 10.713 -25.824 14.251 1.00 72.88 109 ILE A N 1
ATOM 824 C CA . ILE A 1 109 ? 10.497 -24.376 14.131 1.00 72.88 109 ILE A CA 1
ATOM 825 C C . ILE A 1 109 ? 11.809 -23.670 13.756 1.00 72.88 109 ILE A C 1
ATOM 827 O O . ILE A 1 109 ? 11.828 -22.842 12.846 1.00 72.88 109 ILE A O 1
ATOM 831 N N . GL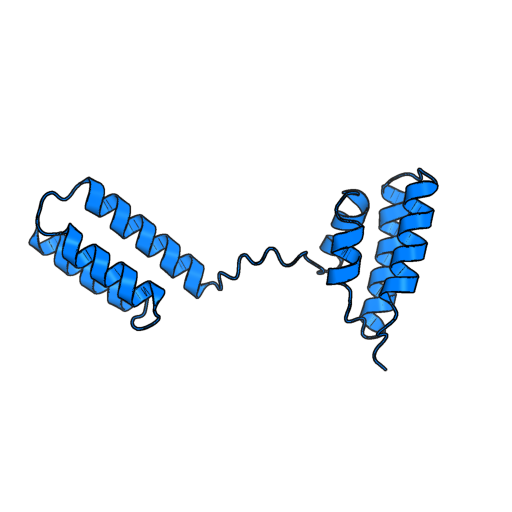Y A 1 110 ? 12.933 -24.038 14.383 1.00 73.81 110 GLY A N 1
ATOM 832 C CA . GLY A 1 110 ? 14.246 -23.477 14.053 1.00 73.81 110 GLY A CA 1
ATOM 833 C C . GLY A 1 110 ? 14.712 -23.786 12.623 1.00 73.81 110 GLY A C 1
ATOM 834 O O . GLY A 1 110 ? 15.313 -22.934 11.964 1.00 73.81 110 GLY A O 1
ATOM 835 N N . HIS A 1 111 ? 14.430 -24.983 12.104 1.00 75.88 111 HIS A N 1
ATOM 836 C CA . HIS A 1 111 ? 14.764 -25.353 10.724 1.00 75.88 111 HIS A CA 1
ATOM 837 C C . HIS A 1 111 ? 13.891 -24.644 9.683 1.00 75.88 111 HIS A C 1
ATOM 839 O O . HIS A 1 111 ? 14.413 -24.259 8.635 1.00 75.88 111 HIS A O 1
ATOM 845 N N . LEU A 1 112 ? 12.609 -24.430 9.988 1.00 70.56 112 LEU A N 1
ATOM 846 C CA . LEU A 1 112 ? 11.696 -23.648 9.154 1.00 70.56 112 LEU A CA 1
ATOM 847 C C . LEU A 1 112 ? 12.102 -22.170 9.117 1.00 70.56 112 LEU A C 1
ATOM 849 O O . LEU A 1 112 ? 12.271 -21.608 8.040 1.00 70.56 112 LEU A O 1
ATOM 853 N N . ALA A 1 113 ? 12.374 -21.569 10.278 1.00 68.38 113 ALA A N 1
ATOM 854 C CA . ALA A 1 113 ? 12.777 -20.164 10.382 1.00 68.38 113 ALA A CA 1
ATOM 855 C C . ALA A 1 113 ? 14.136 -19.860 9.722 1.00 68.38 113 ALA A C 1
ATOM 857 O O . ALA A 1 113 ? 14.402 -18.727 9.335 1.00 68.38 113 ALA A O 1
ATOM 858 N N . THR A 1 114 ? 15.014 -20.860 9.589 1.00 74.00 114 THR A N 1
ATOM 859 C CA . THR A 1 114 ? 16.325 -20.715 8.926 1.00 74.00 114 THR A CA 1
ATOM 860 C C . THR A 1 114 ? 16.318 -21.139 7.456 1.00 74.00 114 THR A C 1
ATOM 862 O O . THR A 1 114 ? 17.377 -21.145 6.827 1.00 74.00 114 THR A O 1
ATOM 865 N N . GLY A 1 115 ? 15.158 -21.524 6.907 1.00 68.50 115 GLY A N 1
ATOM 866 C CA . GLY A 1 115 ? 15.016 -21.985 5.522 1.00 68.50 115 GLY A CA 1
ATOM 867 C C . GLY A 1 115 ? 15.776 -23.278 5.209 1.00 68.50 115 GLY A C 1
ATOM 868 O O . GLY A 1 115 ? 16.013 -23.596 4.046 1.00 68.50 115 GLY A O 1
ATOM 869 N N . ARG A 1 116 ? 16.200 -24.034 6.233 1.00 69.94 116 ARG A N 1
ATOM 870 C CA . ARG A 1 116 ? 16.923 -25.307 6.058 1.00 69.94 116 ARG A CA 1
ATOM 871 C C . ARG A 1 116 ? 16.018 -26.451 5.614 1.00 69.94 116 ARG A C 1
ATOM 873 O O . ARG A 1 116 ? 16.535 -27.473 5.170 1.00 69.94 116 ARG A O 1
ATOM 880 N N . ARG A 1 117 ? 14.704 -26.298 5.775 1.00 68.62 117 ARG A N 1
ATOM 881 C CA . ARG A 1 117 ? 13.680 -27.262 5.370 1.00 68.62 117 ARG A CA 1
ATOM 882 C C . ARG A 1 117 ? 12.457 -26.562 4.821 1.00 68.62 117 ARG A C 1
ATOM 884 O O . ARG A 1 117 ? 12.135 -25.448 5.227 1.00 68.62 117 ARG A O 1
ATOM 891 N N . THR A 1 118 ? 11.770 -27.260 3.930 1.00 74.75 118 THR A N 1
ATOM 892 C CA . THR A 1 118 ? 10.494 -26.810 3.377 1.00 74.75 118 THR A CA 1
ATOM 893 C C . THR A 1 118 ? 9.333 -27.139 4.320 1.00 74.75 118 THR A C 1
ATOM 895 O O . THR A 1 118 ? 9.421 -28.040 5.159 1.00 74.75 118 THR A O 1
ATOM 898 N N . VAL A 1 119 ? 8.222 -26.413 4.168 1.00 71.44 119 VAL A N 1
ATOM 899 C CA . VAL A 1 119 ? 6.986 -26.622 4.944 1.00 71.44 119 VAL A CA 1
ATOM 900 C C . VAL A 1 119 ? 6.457 -28.052 4.767 1.00 71.44 119 VAL A C 1
ATOM 902 O O . VAL A 1 119 ? 6.017 -28.666 5.734 1.00 71.44 119 VAL A O 1
ATOM 905 N N . GLU A 1 120 ? 6.550 -28.621 3.560 1.00 74.12 120 GLU A N 1
ATOM 906 C CA . GLU A 1 120 ? 6.083 -29.985 3.280 1.00 74.12 120 GLU A CA 1
ATOM 907 C C . GLU A 1 120 ? 6.892 -31.054 4.028 1.00 74.12 120 GLU A C 1
ATOM 909 O O . GLU A 1 120 ? 6.313 -31.959 4.630 1.00 74.12 120 GLU A O 1
ATOM 914 N N . GLU A 1 121 ? 8.222 -30.926 4.056 1.00 74.81 121 GLU A N 1
ATOM 915 C CA . GLU A 1 121 ? 9.106 -31.850 4.779 1.00 74.81 121 GLU A CA 1
ATOM 916 C C . GLU A 1 121 ? 8.888 -31.772 6.293 1.00 74.81 121 GLU A C 1
ATOM 918 O O . GLU A 1 121 ? 8.811 -32.797 6.970 1.00 74.81 121 GLU A O 1
ATOM 923 N N . ALA A 1 122 ? 8.757 -30.557 6.831 1.00 71.75 122 ALA A N 1
ATOM 924 C CA . ALA A 1 122 ? 8.504 -30.357 8.253 1.00 71.75 122 ALA A CA 1
ATOM 925 C C . ALA A 1 122 ? 7.125 -30.888 8.671 1.00 71.75 122 ALA A C 1
ATOM 927 O O . ALA A 1 122 ? 6.990 -31.450 9.756 1.00 71.75 122 ALA A O 1
ATOM 928 N N . ARG A 1 123 ? 6.115 -30.773 7.800 1.00 70.00 123 ARG A N 1
ATOM 929 C CA . ARG A 1 123 ? 4.776 -31.317 8.046 1.00 70.00 123 ARG A CA 1
ATOM 930 C C . ARG A 1 123 ? 4.750 -32.846 8.027 1.00 70.00 123 ARG A C 1
ATOM 932 O O . ARG A 1 123 ? 4.053 -33.444 8.843 1.00 70.00 123 ARG A O 1
ATOM 939 N N . ALA A 1 124 ? 5.508 -33.478 7.130 1.00 77.00 124 ALA A N 1
ATOM 940 C CA . ALA A 1 124 ? 5.635 -34.935 7.087 1.00 77.00 124 ALA A CA 1
ATOM 941 C C . ALA A 1 124 ? 6.282 -35.486 8.370 1.00 77.00 124 ALA A C 1
ATOM 943 O O . ALA A 1 124 ? 5.768 -36.438 8.953 1.00 77.00 124 ALA A O 1
ATOM 944 N N . GLU A 1 125 ? 7.350 -34.850 8.859 1.00 72.19 125 GLU A N 1
ATOM 945 C CA . GLU A 1 125 ? 7.981 -35.250 10.123 1.00 72.19 125 GLU A CA 1
ATOM 946 C C . GLU A 1 125 ? 7.108 -34.971 11.347 1.00 72.19 125 GLU A C 1
ATOM 948 O O . GLU A 1 125 ? 7.068 -35.793 12.262 1.00 72.19 125 GLU A O 1
ATOM 953 N N . LEU A 1 126 ? 6.377 -33.850 11.364 1.00 70.50 126 LEU A N 1
ATOM 954 C CA . LEU A 1 126 ? 5.420 -33.566 12.432 1.00 70.50 126 LEU A CA 1
ATOM 955 C C . LEU A 1 126 ? 4.361 -34.674 12.515 1.00 70.50 126 LEU A C 1
ATOM 957 O O . LEU A 1 126 ? 4.092 -35.187 13.596 1.00 70.50 126 LEU A O 1
ATOM 961 N N . ALA A 1 127 ? 3.819 -35.100 11.370 1.00 70.50 127 ALA A N 1
ATOM 962 C CA . ALA A 1 127 ? 2.859 -36.196 11.315 1.00 70.50 127 ALA A CA 1
ATOM 963 C C . ALA A 1 127 ? 3.450 -37.518 11.836 1.00 70.50 127 ALA A C 1
ATOM 965 O O . ALA A 1 127 ? 2.760 -38.243 12.545 1.00 70.50 127 ALA A O 1
ATOM 966 N N . GLU A 1 128 ? 4.717 -37.830 11.540 1.00 68.62 128 GLU A N 1
ATOM 967 C CA . GLU A 1 128 ? 5.388 -39.026 12.071 1.00 68.62 128 GLU A CA 1
ATOM 968 C C . GLU A 1 128 ? 5.609 -38.968 13.589 1.00 68.62 128 GLU A C 1
ATOM 970 O O . GLU A 1 128 ? 5.454 -39.986 14.267 1.00 68.62 128 GLU A O 1
ATOM 975 N N . ILE A 1 129 ? 5.951 -37.796 14.135 1.00 64.44 129 ILE A N 1
ATOM 976 C CA . ILE A 1 129 ? 6.160 -37.601 15.578 1.00 64.44 129 ILE A CA 1
ATOM 977 C C . ILE A 1 129 ? 4.836 -37.750 16.335 1.00 64.44 129 ILE A C 1
ATOM 979 O O . ILE A 1 129 ? 4.773 -38.511 17.304 1.00 64.44 129 ILE A O 1
ATOM 983 N N . THR A 1 130 ? 3.769 -37.106 15.858 1.00 61.03 130 THR A N 1
ATOM 984 C CA . THR A 1 130 ? 2.433 -37.177 16.468 1.00 61.03 130 THR A CA 1
ATOM 985 C C . THR A 1 130 ? 1.863 -38.598 16.410 1.00 61.03 130 THR A C 1
ATOM 987 O O . THR A 1 130 ? 1.299 -39.077 17.389 1.00 61.03 130 THR A O 1
ATOM 990 N N . LEU A 1 131 ? 2.081 -39.338 15.315 1.00 56.88 131 LEU A N 1
ATOM 991 C CA . LEU A 1 131 ? 1.602 -40.723 15.158 1.00 56.88 131 LEU A CA 1
ATOM 992 C C . LEU A 1 131 ? 2.343 -41.722 16.061 1.00 56.88 131 LEU A C 1
ATOM 994 O O . LEU A 1 131 ? 1.836 -42.807 16.326 1.00 56.88 131 LEU A O 1
ATOM 998 N N . ARG A 1 132 ? 3.536 -41.370 16.551 1.00 53.53 132 ARG A N 1
ATOM 999 C CA . ARG A 1 132 ? 4.330 -42.209 17.461 1.00 53.53 132 ARG A CA 1
ATOM 1000 C C . ARG A 1 132 ? 4.008 -41.977 18.942 1.00 53.53 132 ARG A C 1
ATOM 1002 O O . ARG A 1 132 ? 4.441 -42.778 19.767 1.00 53.53 132 ARG A O 1
ATOM 1009 N N . HIS A 1 133 ? 3.306 -40.887 19.259 1.00 50.69 133 HIS A N 1
ATOM 1010 C CA . HIS A 1 133 ? 2.896 -40.498 20.614 1.00 50.69 133 HIS A CA 1
ATOM 1011 C C . HIS A 1 133 ? 1.422 -40.823 20.942 1.00 50.69 133 HIS A C 1
ATOM 1013 O O . HIS A 1 133 ? 1.031 -40.685 22.100 1.00 50.69 133 HIS A O 1
ATOM 1019 N N . VAL A 1 134 ? 0.626 -41.272 19.959 1.00 47.47 134 VAL A N 1
ATOM 1020 C CA . VAL A 1 134 ? -0.730 -41.847 20.139 1.00 47.47 134 VAL A CA 1
ATOM 1021 C C . VAL A 1 134 ? -0.643 -43.359 20.326 1.00 47.47 134 VAL A C 1
ATOM 1023 O O . VAL A 1 134 ? -1.371 -43.888 21.197 1.00 47.47 134 VAL A O 1
#

Sequence (134 aa):
MSWDNANQIFDSAAEAMINSGRTPEVKRKVLGHLINLLQDCGWTTEADSLELVRDDPAIVAAFADHDVHLHDDDGLTDSDSAVLALISEIAMQLEDATDDGEYHAAVLIGHLATGRRTVEEARAELAEITLRHV

Radius of gyration: 23.86 Å; chains: 1; bounding box: 31×66×46 Å

Foldseek 3Di:
DEPAVLLVVLLVVLVVCVVVVDDLVVVLVVSLVSVVVNVVVHYDCLLVSCVVCVVPVSNQVSCVVVVNDNPPVPVCDVQNVLLVVLLVVLVVVVVVDPDPSVVVSVVLNVCSVVVVDGSVVSVVVVVVVVVVVD